Protein AF-A0A6B3EVM0-F1 (afdb_monomer)

Foldseek 3Di:
DPPLVVCVVVVHAAEAAAQQQLQVDPQQCNVVLCVVLVNDDDPPDDHSGRDHDHLVVLLVSLVVPHAYAYQFNRLAALVVQADPVSLVRGAQVSQVSSCVSNVNRRAEYAHRQQDDQDCPGPNNVSNVVSRHQWYGGPPDIDGHDD

Mean predicted aligned error: 2.75 Å

Sequence (146 aa):
EIAAAACEEAGVIGWFFVCTQFVDTPVAEQYDFAPAHRIKLVDENRPGERLAMTWEEIADLHRRGHVVTPHTASHALARTTLGAEDIAREVSEPKRLMDAVTGGSAPATAWLEGTNWSGESAADRAVAASGYRYVFGNTMVQRLPR

Structure (mmCIF, N/CA/C/O backbone):
data_AF-A0A6B3EVM0-F1
#
_entry.id   AF-A0A6B3EVM0-F1
#
loop_
_atom_site.group_PDB
_atom_site.id
_atom_site.type_symbol
_atom_site.label_atom_id
_atom_site.label_alt_id
_atom_site.label_comp_id
_atom_site.label_asym_id
_atom_site.label_entity_id
_atom_site.label_seq_id
_atom_site.pdbx_PDB_ins_code
_atom_site.Cartn_x
_atom_site.Cartn_y
_atom_site.Cartn_z
_atom_site.occupancy
_atom_site.B_iso_or_equiv
_atom_site.auth_seq_id
_atom_site.auth_comp_id
_atom_site.auth_asym_id
_atom_site.auth_atom_id
_atom_site.pdbx_PDB_model_num
ATOM 1 N N . GLU A 1 1 ? -10.060 -13.619 5.659 1.00 62.44 1 GLU A N 1
ATOM 2 C CA . GLU A 1 1 ? -10.491 -14.661 6.619 1.00 62.44 1 GLU A CA 1
ATOM 3 C C . GLU A 1 1 ? -9.751 -14.625 7.958 1.00 62.44 1 GLU A C 1
ATOM 5 O O . GLU A 1 1 ? -10.368 -14.224 8.929 1.00 62.44 1 GLU A O 1
ATOM 10 N N . ILE A 1 2 ? -8.452 -14.946 8.057 1.00 86.56 2 ILE A N 1
ATOM 11 C CA . ILE A 1 2 ? -7.800 -15.111 9.382 1.00 86.56 2 ILE A CA 1
ATOM 12 C C . ILE A 1 2 ? -7.586 -13.785 10.142 1.00 86.56 2 ILE A C 1
ATOM 14 O O . 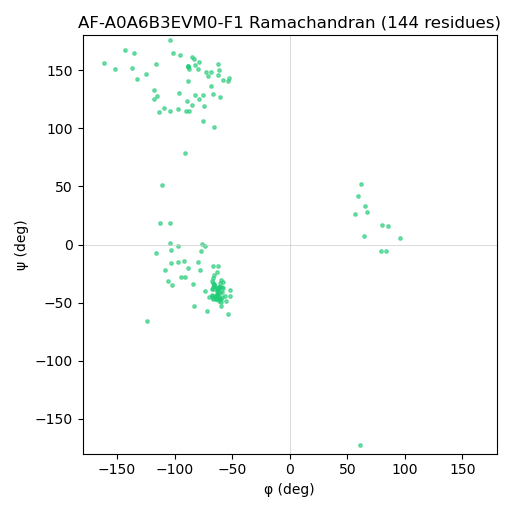ILE A 1 2 ? -8.061 -13.624 11.262 1.00 86.56 2 ILE A O 1
ATOM 18 N N . ALA A 1 3 ? -6.871 -12.824 9.548 1.00 93.50 3 ALA A N 1
ATOM 19 C CA . ALA A 1 3 ? -6.451 -11.614 10.266 1.00 93.50 3 ALA A CA 1
ATOM 20 C C . ALA A 1 3 ? -7.621 -10.690 10.655 1.00 93.50 3 ALA A C 1
ATOM 22 O O . ALA A 1 3 ? -7.625 -10.135 11.748 1.00 93.50 3 ALA A O 1
ATOM 23 N N . ALA A 1 4 ? -8.625 -10.553 9.784 1.00 95.75 4 ALA A N 1
ATOM 24 C CA . ALA A 1 4 ? -9.810 -9.742 10.067 1.00 95.75 4 ALA A CA 1
ATOM 25 C C . ALA A 1 4 ? -10.651 -10.330 11.206 1.00 95.75 4 ALA A C 1
ATOM 27 O O . ALA A 1 4 ? -10.958 -9.615 12.153 1.00 95.75 4 ALA A O 1
ATOM 28 N N . ALA A 1 5 ? -10.919 -11.640 11.174 1.00 95.62 5 ALA A N 1
ATOM 29 C CA . ALA A 1 5 ? -11.646 -12.315 12.246 1.00 95.62 5 ALA A CA 1
ATOM 30 C C . ALA A 1 5 ? -10.929 -12.175 13.599 1.00 95.62 5 ALA A C 1
ATOM 32 O O . ALA A 1 5 ? -11.567 -11.886 14.606 1.00 95.62 5 ALA A O 1
ATOM 33 N N . ALA A 1 6 ? -9.595 -12.290 13.622 1.00 97.38 6 ALA A N 1
ATOM 34 C CA . ALA A 1 6 ? -8.815 -12.074 14.839 1.00 97.38 6 ALA A CA 1
ATOM 35 C C . ALA A 1 6 ? -8.919 -10.628 15.362 1.00 97.38 6 ALA A C 1
ATOM 37 O O . ALA A 1 6 ? -9.010 -10.412 16.570 1.00 97.38 6 ALA A O 1
ATOM 38 N N . CYS A 1 7 ? -8.926 -9.626 14.473 1.00 98.00 7 CYS A N 1
ATOM 39 C CA . CYS A 1 7 ? -9.168 -8.236 14.865 1.00 98.00 7 CYS A CA 1
ATOM 40 C C . CYS A 1 7 ? -10.573 -8.045 15.455 1.00 98.00 7 CYS A C 1
ATOM 42 O O . CYS A 1 7 ? -10.716 -7.384 16.481 1.00 98.00 7 CYS A O 1
ATOM 44 N N . GLU A 1 8 ? -11.591 -8.637 14.833 1.00 97.62 8 GLU A N 1
ATOM 45 C CA . GLU A 1 8 ? -12.986 -8.565 15.278 1.00 97.62 8 GLU A CA 1
ATOM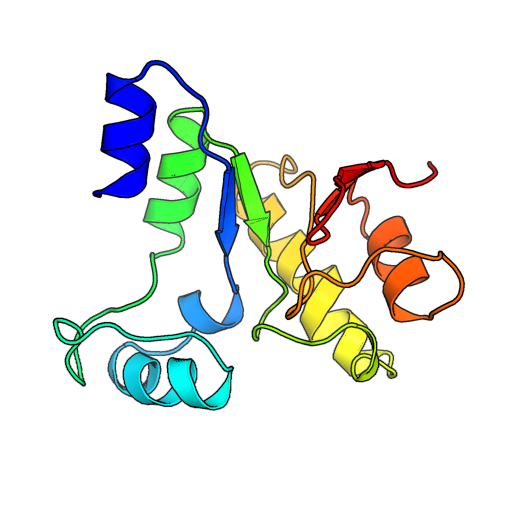 46 C C . GLU A 1 8 ? -13.187 -9.236 16.643 1.00 97.62 8 GLU A C 1
ATOM 48 O O . GLU A 1 8 ? -13.782 -8.633 17.534 1.00 97.62 8 GLU A O 1
ATOM 53 N N . GLU A 1 9 ? -12.627 -10.431 16.844 1.00 98.00 9 GLU A N 1
ATOM 54 C CA . GLU A 1 9 ? -12.649 -11.145 18.127 1.00 98.00 9 GLU A CA 1
ATOM 55 C C . GLU A 1 9 ? -11.964 -10.336 19.236 1.00 98.00 9 GLU A C 1
ATOM 57 O O . GLU A 1 9 ? -12.467 -10.248 20.357 1.00 98.00 9 GLU A O 1
ATOM 62 N N . ALA A 1 10 ? -10.844 -9.686 18.915 1.00 98.06 10 ALA A N 1
ATOM 63 C CA . ALA A 1 10 ? -10.131 -8.816 19.843 1.00 98.06 10 ALA A CA 1
ATOM 64 C C . ALA A 1 10 ? -10.785 -7.429 20.023 1.00 98.06 10 ALA A C 1
ATOM 66 O O . ALA A 1 10 ? -10.314 -6.640 20.845 1.00 98.06 10 ALA A O 1
ATOM 67 N N . GLY A 1 11 ? -11.842 -7.100 19.271 1.00 97.81 11 GLY A N 1
ATOM 68 C CA . GLY A 1 11 ? -12.512 -5.799 19.326 1.00 97.81 11 GLY A CA 1
ATOM 69 C C . GLY A 1 11 ? -11.658 -4.629 18.820 1.00 97.81 11 GLY A C 1
ATOM 70 O O . GLY A 1 11 ? -11.832 -3.499 19.280 1.00 97.81 11 GLY A O 1
ATOM 71 N N . VAL A 1 12 ? -10.720 -4.877 17.898 1.00 98.25 12 VAL A N 1
ATOM 72 C CA . VAL A 1 12 ? -9.804 -3.868 17.339 1.00 98.25 12 VAL A CA 1
ATOM 73 C C . VAL A 1 12 ? -10.018 -3.645 15.842 1.00 98.25 12 VAL A C 1
ATOM 75 O O . VAL A 1 12 ? -10.466 -4.517 15.102 1.00 98.25 12 VAL A O 1
ATOM 78 N N . ILE A 1 13 ? -9.642 -2.458 15.365 1.00 98.00 13 ILE A N 1
ATOM 79 C CA . ILE A 1 13 ? -9.670 -2.117 13.938 1.00 98.00 13 ILE A CA 1
ATOM 80 C C . ILE A 1 13 ? -8.350 -2.547 13.291 1.00 98.00 13 ILE A C 1
ATOM 82 O O . ILE A 1 13 ? -7.297 -1.979 13.583 1.00 98.00 13 ILE A O 1
ATOM 86 N N . GLY A 1 14 ? -8.415 -3.511 12.372 1.00 97.44 14 GLY A N 1
ATOM 87 C CA . GLY A 1 14 ? -7.291 -3.874 11.513 1.00 97.44 14 GLY A CA 1
ATOM 88 C C . GLY A 1 14 ? -6.986 -2.810 10.453 1.00 97.44 14 GLY A C 1
ATOM 89 O O . GLY A 1 14 ? -7.892 -2.162 9.922 1.00 97.44 14 GLY A O 1
ATOM 90 N N . TRP A 1 15 ? -5.699 -2.648 10.144 1.00 97.56 15 TRP A N 1
ATOM 91 C CA . TRP A 1 15 ? -5.200 -1.847 9.024 1.00 97.56 15 TRP A CA 1
ATOM 92 C C . TRP A 1 15 ? -4.545 -2.779 8.006 1.00 97.56 15 TRP A C 1
ATOM 94 O O . TRP A 1 15 ? -3.524 -3.399 8.297 1.00 97.56 15 TRP A O 1
ATOM 104 N N . PHE A 1 16 ? -5.133 -2.878 6.819 1.00 97.75 16 PHE A N 1
ATOM 105 C CA . PHE A 1 16 ? -4.722 -3.803 5.769 1.00 97.75 16 PHE A CA 1
ATOM 106 C C . PHE A 1 16 ? -4.085 -3.038 4.611 1.00 97.75 16 PHE A C 1
ATOM 108 O O . PHE A 1 16 ? -4.728 -2.214 3.957 1.00 97.75 16 PHE A O 1
ATOM 115 N N . PHE A 1 17 ? -2.809 -3.328 4.372 1.00 97.94 17 PHE A N 1
ATOM 116 C CA . PHE A 1 17 ? -1.994 -2.736 3.318 1.00 97.94 17 PHE A CA 1
ATOM 117 C C . PHE A 1 17 ? -1.976 -3.677 2.112 1.00 97.94 17 PHE A C 1
ATOM 119 O O . PHE A 1 17 ? -1.502 -4.807 2.213 1.00 97.94 17 PHE A O 1
ATOM 126 N N . VAL A 1 18 ? -2.517 -3.226 0.980 1.00 98.25 18 VAL A N 1
ATOM 127 C CA . VAL A 1 18 ? -2.795 -4.078 -0.186 1.00 98.25 18 VAL A CA 1
ATOM 128 C C . VAL A 1 18 ? -1.988 -3.629 -1.400 1.00 98.25 18 VAL A C 1
ATOM 130 O O . VAL A 1 18 ? -2.095 -2.482 -1.824 1.00 98.25 18 VAL A O 1
ATOM 133 N N . CYS A 1 19 ? -1.220 -4.541 -1.995 1.00 98.56 19 CYS A N 1
ATOM 134 C CA . CYS A 1 19 ? -0.587 -4.314 -3.296 1.00 98.56 19 CYS A CA 1
ATOM 135 C C . CYS A 1 19 ? -1.651 -4.445 -4.395 1.00 98.56 19 CYS A C 1
ATOM 137 O O . CYS A 1 19 ? -2.117 -5.552 -4.663 1.00 98.56 19 CYS A O 1
ATOM 139 N N . THR A 1 20 ? -2.083 -3.338 -5.004 1.00 98.62 20 THR A N 1
ATOM 140 C CA . THR A 1 20 ? -3.262 -3.351 -5.893 1.00 98.62 20 THR A CA 1
ATOM 141 C C . THR A 1 20 ? -3.038 -4.152 -7.174 1.00 98.62 20 THR A C 1
ATOM 143 O O . THR A 1 20 ? -3.949 -4.834 -7.623 1.00 98.62 20 THR A O 1
ATOM 146 N N . GLN A 1 21 ? -1.817 -4.173 -7.719 1.00 98.56 21 GLN A N 1
ATOM 147 C CA . GLN A 1 21 ? -1.513 -5.007 -8.885 1.00 98.56 21 GLN A CA 1
ATOM 148 C C . GLN A 1 21 ? -1.578 -6.499 -8.544 1.00 98.56 21 GLN A C 1
ATOM 150 O O . GLN A 1 21 ? -1.959 -7.300 -9.391 1.00 98.56 21 GLN A O 1
ATOM 155 N N . PHE A 1 22 ? -1.255 -6.890 -7.307 1.00 98.56 22 PHE A N 1
ATOM 156 C CA . PHE A 1 22 ? -1.344 -8.293 -6.902 1.00 98.56 22 PHE A CA 1
ATOM 157 C C . PHE A 1 22 ? -2.796 -8.791 -6.889 1.00 98.56 22 PHE A C 1
ATOM 159 O O . PHE A 1 22 ? -3.061 -9.930 -7.261 1.00 98.56 22 PHE A O 1
ATOM 166 N N . VAL A 1 23 ? -3.732 -7.911 -6.514 1.00 98.44 23 VAL A N 1
ATOM 167 C CA . VAL A 1 23 ? -5.182 -8.164 -6.564 1.00 98.44 23 VAL A CA 1
ATOM 168 C C . VAL A 1 23 ? -5.650 -8.385 -8.004 1.00 98.44 23 VAL A C 1
ATOM 170 O O . VAL A 1 23 ? -6.421 -9.308 -8.256 1.00 98.44 23 VAL A O 1
ATOM 173 N N . ASP A 1 24 ? -5.160 -7.572 -8.943 1.00 98.31 24 ASP A N 1
ATOM 174 C CA . ASP A 1 24 ? -5.519 -7.652 -10.367 1.00 98.31 24 ASP A CA 1
ATOM 175 C C . ASP A 1 24 ? -4.773 -8.756 -11.134 1.00 98.31 24 ASP A C 1
ATOM 177 O O . ASP A 1 24 ? -5.160 -9.117 -12.247 1.00 98.31 24 ASP A O 1
ATOM 181 N N . THR A 1 25 ? -3.703 -9.305 -10.556 1.00 98.56 25 THR A N 1
ATOM 182 C CA . THR A 1 25 ? -2.913 -10.364 -11.190 1.00 98.56 25 THR A CA 1
ATOM 183 C C . THR A 1 25 ? -3.755 -11.639 -11.304 1.00 98.56 25 THR A C 1
ATOM 185 O O . THR A 1 25 ? -4.310 -12.086 -10.292 1.00 98.56 25 THR A O 1
ATOM 188 N N . PRO A 1 26 ? -3.840 -12.274 -12.492 1.00 98.25 26 PRO A N 1
ATOM 189 C CA . PRO A 1 26 ? -4.551 -13.537 -12.659 1.00 98.25 26 PRO A CA 1
ATOM 190 C C . PRO A 1 26 ? -4.066 -14.596 -11.668 1.00 98.25 26 PRO A C 1
ATOM 192 O O . PRO A 1 26 ? -2.871 -14.733 -11.433 1.00 98.25 26 PRO A O 1
ATOM 195 N N . VAL A 1 27 ? -4.983 -15.399 -11.123 1.00 98.19 27 VAL A N 1
ATOM 196 C CA . VAL A 1 27 ? -4.667 -16.418 -10.100 1.00 98.19 27 VAL A CA 1
ATOM 197 C C . VAL A 1 27 ? -3.514 -17.342 -10.515 1.00 98.19 27 VAL A C 1
ATOM 199 O O . VAL A 1 27 ? -2.648 -17.647 -9.702 1.00 98.19 27 VAL A O 1
ATOM 202 N N . ALA A 1 28 ? -3.459 -17.735 -11.791 1.00 97.81 28 ALA A N 1
ATOM 203 C CA . ALA A 1 28 ? -2.390 -18.582 -12.320 1.00 97.81 28 ALA A CA 1
ATOM 204 C C . ALA A 1 28 ? -0.990 -17.935 -12.250 1.00 97.81 28 ALA A C 1
ATOM 206 O O . ALA A 1 28 ? 0.002 -18.653 -12.223 1.00 97.81 28 ALA A O 1
ATOM 207 N N . GLU A 1 29 ? -0.914 -16.605 -12.195 1.00 98.44 29 GLU A N 1
ATOM 208 C CA . GLU A 1 29 ? 0.323 -15.814 -12.188 1.00 98.44 29 GLU A CA 1
ATOM 209 C C . GLU A 1 29 ? 0.679 -15.290 -10.787 1.00 98.44 29 GLU A C 1
ATOM 211 O O . GLU A 1 29 ? 1.817 -14.896 -10.541 1.00 98.44 29 GLU A O 1
ATOM 216 N N . GLN A 1 30 ? -0.263 -15.309 -9.836 1.00 98.44 30 GLN A N 1
ATOM 217 C CA . GLN A 1 30 ? -0.063 -14.755 -8.490 1.00 98.44 30 GLN A CA 1
ATOM 218 C C . GLN A 1 30 ? 1.100 -15.415 -7.735 1.00 98.44 30 GLN A C 1
ATOM 220 O O . GLN A 1 30 ? 1.827 -14.739 -7.004 1.00 98.44 30 GLN A O 1
ATOM 225 N N . TYR A 1 31 ? 1.293 -16.723 -7.918 1.00 98.31 31 TYR A N 1
ATOM 226 C CA . TYR A 1 31 ? 2.376 -17.451 -7.256 1.00 98.31 31 TYR A CA 1
ATOM 227 C C . TYR A 1 31 ? 3.761 -16.954 -7.683 1.00 98.31 31 TYR A C 1
ATOM 229 O O . TYR A 1 31 ? 4.646 -16.847 -6.839 1.00 98.31 31 TYR A O 1
ATOM 237 N N . ASP A 1 32 ? 3.929 -16.591 -8.955 1.00 98.12 32 ASP A N 1
ATOM 238 C CA . ASP A 1 32 ? 5.190 -16.060 -9.485 1.00 98.12 32 ASP A CA 1
ATOM 239 C C . ASP A 1 32 ? 5.319 -14.551 -9.241 1.00 98.12 32 ASP A C 1
ATOM 241 O O . ASP A 1 32 ? 6.411 -14.050 -8.957 1.00 98.12 32 ASP A O 1
ATOM 245 N N . PHE A 1 33 ? 4.196 -13.827 -9.276 1.00 98.44 33 PHE A N 1
ATOM 246 C CA . PHE A 1 33 ? 4.135 -12.404 -8.956 1.00 98.44 33 P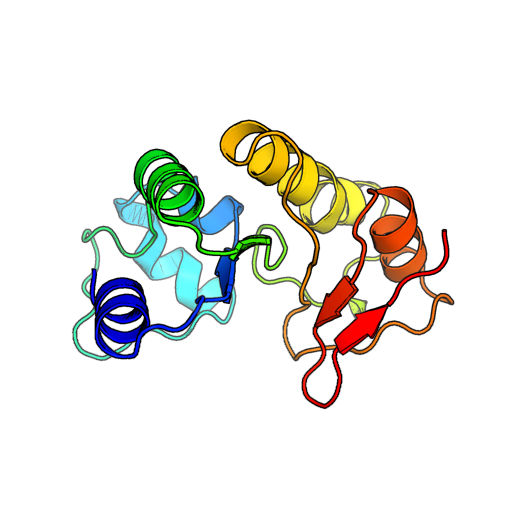HE A CA 1
ATOM 247 C C . PHE A 1 33 ? 4.696 -12.122 -7.561 1.00 98.44 33 PHE A C 1
ATOM 249 O 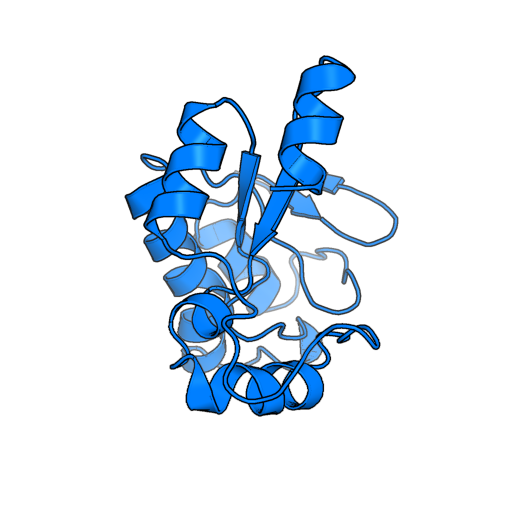O . PHE A 1 33 ? 5.539 -11.242 -7.391 1.00 98.44 33 PHE A O 1
ATOM 256 N N . ALA A 1 34 ? 4.258 -12.877 -6.551 1.00 98.31 34 ALA A N 1
ATOM 257 C CA . ALA A 1 34 ? 4.624 -12.612 -5.167 1.00 98.31 34 ALA A CA 1
ATOM 258 C C . ALA A 1 34 ? 6.154 -12.523 -4.939 1.00 98.31 34 ALA A C 1
ATOM 260 O O . ALA A 1 34 ? 6.628 -11.451 -4.548 1.00 98.31 34 ALA A O 1
ATOM 261 N N . PRO A 1 35 ? 6.968 -13.558 -5.225 1.00 97.69 35 PRO A N 1
ATOM 262 C CA . PRO A 1 35 ? 8.414 -13.487 -5.031 1.00 97.69 35 PRO A CA 1
ATOM 263 C C . PRO A 1 35 ? 9.097 -12.471 -5.958 1.00 97.69 35 PRO A C 1
ATOM 265 O O . PRO A 1 35 ? 10.035 -11.806 -5.511 1.00 97.69 35 PRO A O 1
ATOM 268 N N . ALA A 1 36 ? 8.619 -12.285 -7.197 1.00 97.88 36 ALA A N 1
ATOM 269 C CA . ALA A 1 36 ? 9.142 -11.260 -8.111 1.00 97.88 36 ALA A CA 1
ATOM 270 C C . ALA A 1 36 ? 8.998 -9.839 -7.536 1.00 97.88 36 ALA A C 1
ATOM 272 O O . ALA A 1 36 ? 9.850 -8.977 -7.755 1.00 97.88 36 ALA A O 1
ATOM 273 N N . HIS A 1 37 ? 7.966 -9.633 -6.720 1.00 97.81 37 HIS A N 1
ATOM 274 C CA . HIS A 1 37 ? 7.659 -8.388 -6.029 1.00 97.81 37 HIS A CA 1
ATOM 275 C C . HIS A 1 37 ? 8.014 -8.423 -4.534 1.00 97.81 37 HIS A C 1
ATOM 277 O O . HIS A 1 37 ? 7.548 -7.596 -3.757 1.00 97.81 37 HIS A O 1
ATOM 283 N N . ARG A 1 38 ? 8.869 -9.358 -4.090 1.00 97.50 38 ARG A N 1
ATOM 284 C CA . ARG A 1 38 ? 9.328 -9.485 -2.687 1.00 97.50 38 ARG A CA 1
ATOM 285 C C . ARG A 1 38 ? 8.191 -9.646 -1.665 1.00 97.50 38 ARG A C 1
ATOM 287 O O . ARG A 1 38 ? 8.356 -9.314 -0.492 1.00 97.50 38 ARG A O 1
ATOM 294 N N . ILE A 1 39 ? 7.052 -10.171 -2.095 1.00 97.31 39 ILE A N 1
ATOM 295 C CA . ILE A 1 39 ? 5.963 -10.619 -1.233 1.00 97.31 39 ILE A CA 1
ATOM 296 C C . ILE A 1 39 ? 6.296 -12.050 -0.812 1.00 97.31 39 ILE A C 1
ATOM 298 O O . ILE A 1 39 ? 6.481 -12.940 -1.643 1.00 97.31 39 ILE A O 1
ATOM 302 N N . LYS A 1 40 ? 6.431 -12.266 0.497 1.00 95.69 40 LYS A N 1
ATOM 303 C CA . LYS A 1 40 ? 6.811 -13.569 1.039 1.00 95.69 40 LYS A CA 1
ATOM 304 C C . LYS A 1 40 ? 5.605 -14.508 1.048 1.00 95.69 40 LYS A C 1
ATOM 306 O O . LYS A 1 40 ? 4.591 -14.190 1.661 1.00 95.69 40 LYS A O 1
ATOM 311 N N . LEU A 1 41 ? 5.766 -15.672 0.428 1.00 95.44 41 LEU A N 1
ATOM 312 C CA . LEU A 1 41 ? 4.837 -16.794 0.548 1.00 95.44 41 LEU A CA 1
ATOM 313 C C . LEU A 1 41 ? 5.211 -17.679 1.747 1.00 95.44 41 LEU A C 1
ATOM 315 O O . LEU A 1 41 ? 6.373 -17.717 2.166 1.00 95.44 41 LEU A O 1
ATOM 319 N N . VAL A 1 42 ? 4.218 -18.368 2.302 1.00 93.56 42 VAL A N 1
ATOM 320 C CA . VAL A 1 42 ? 4.378 -19.409 3.327 1.00 93.56 42 VAL A CA 1
ATOM 321 C C . VAL A 1 42 ? 4.261 -20.797 2.700 1.00 93.56 42 VAL A C 1
ATOM 323 O O . VAL A 1 42 ? 3.787 -20.937 1.571 1.00 93.56 42 VAL A O 1
ATOM 326 N N . ASP A 1 43 ? 4.691 -21.825 3.431 1.00 93.94 43 ASP A N 1
ATOM 327 C CA . ASP A 1 43 ? 4.775 -23.202 2.930 1.00 93.94 43 ASP A CA 1
ATOM 328 C C . ASP A 1 43 ? 3.415 -23.785 2.528 1.00 93.94 43 ASP A C 1
ATOM 330 O O . ASP A 1 43 ? 3.367 -24.764 1.786 1.00 93.94 43 ASP A O 1
ATOM 334 N N . GLU A 1 44 ? 2.308 -23.212 2.994 1.00 94.38 44 GLU A N 1
ATOM 335 C CA . GLU A 1 44 ? 0.945 -23.585 2.627 1.00 94.38 44 GLU A CA 1
ATOM 336 C C . GLU A 1 44 ? 0.518 -23.033 1.264 1.00 94.38 44 GLU A C 1
ATOM 338 O O . GLU A 1 44 ? -0.383 -23.598 0.653 1.00 94.38 44 GLU A O 1
ATOM 343 N N . ASN A 1 45 ? 1.153 -21.972 0.755 1.00 95.38 45 ASN A N 1
ATOM 344 C CA . ASN A 1 45 ? 0.793 -21.415 -0.545 1.00 95.38 45 ASN A CA 1
ATOM 345 C C . ASN A 1 45 ? 1.171 -22.384 -1.677 1.00 95.38 45 ASN A C 1
ATOM 347 O O . ASN A 1 45 ? 2.263 -22.967 -1.692 1.00 95.38 45 ASN A O 1
ATOM 351 N N . ARG A 1 46 ? 0.271 -22.553 -2.653 1.00 95.31 46 ARG A N 1
ATOM 352 C CA . ARG A 1 46 ? 0.478 -23.428 -3.816 1.00 95.31 46 ARG A CA 1
ATOM 353 C C . ARG A 1 46 ? 0.281 -22.671 -5.134 1.00 95.31 46 ARG A C 1
ATOM 355 O O . ARG A 1 46 ? -0.562 -21.776 -5.203 1.00 95.31 46 ARG A O 1
ATOM 362 N N . PRO A 1 47 ? 1.024 -23.030 -6.197 1.00 96.12 47 PRO A N 1
ATOM 363 C CA . PRO A 1 47 ? 0.761 -22.510 -7.535 1.00 96.12 47 PRO A CA 1
ATOM 364 C C . PRO A 1 47 ? -0.666 -22.821 -7.998 1.00 96.12 47 PRO A C 1
ATOM 366 O O . PRO A 1 47 ? -1.176 -23.913 -7.753 1.00 96.12 47 PRO A O 1
ATOM 369 N N . GLY A 1 48 ? -1.295 -21.872 -8.695 1.00 93.94 48 GLY A N 1
ATOM 370 C CA . GLY A 1 48 ? -2.663 -22.011 -9.209 1.00 93.94 48 GLY A CA 1
ATOM 371 C C . GLY A 1 48 ? -3.772 -21.781 -8.176 1.00 93.94 48 GLY A C 1
ATOM 372 O O . GLY A 1 48 ? -4.942 -21.741 -8.554 1.00 93.94 48 GLY A O 1
ATOM 373 N N . GLU A 1 49 ? -3.432 -21.588 -6.900 1.00 95.56 49 GLU A N 1
ATOM 374 C CA . GLU A 1 49 ? -4.370 -21.114 -5.884 1.00 95.56 49 GLU A CA 1
ATOM 375 C C . GLU A 1 49 ? -4.410 -19.586 -5.848 1.00 95.56 49 GLU A C 1
ATOM 377 O O . GLU A 1 49 ? -3.431 -18.904 -6.154 1.00 95.56 49 GLU A O 1
ATOM 382 N N . ARG A 1 50 ? -5.557 -19.031 -5.450 1.00 96.44 50 ARG A N 1
ATOM 383 C CA . ARG A 1 50 ? -5.698 -17.588 -5.256 1.00 96.44 50 ARG A CA 1
ATOM 384 C C . ARG A 1 50 ? -4.986 -17.179 -3.969 1.00 96.44 50 ARG A C 1
ATOM 386 O O . ARG A 1 50 ? -5.358 -17.626 -2.888 1.00 96.44 50 ARG A O 1
ATOM 393 N N . LEU A 1 51 ? -3.994 -16.307 -4.100 1.00 96.88 51 LEU A N 1
ATOM 394 C CA . LEU A 1 51 ? -3.148 -15.828 -3.007 1.00 96.88 51 LEU A CA 1
ATOM 395 C C . LEU A 1 51 ? -3.551 -14.426 -2.538 1.00 96.88 51 LEU A C 1
ATOM 397 O O . LEU A 1 51 ? -3.456 -14.122 -1.350 1.00 96.88 51 LEU A O 1
ATOM 401 N N . ALA A 1 52 ? -4.004 -13.572 -3.456 1.00 96.81 52 ALA A N 1
ATOM 402 C CA . ALA A 1 52 ? -4.465 -12.226 -3.141 1.00 96.81 52 ALA A CA 1
ATOM 403 C C . ALA A 1 52 ? -5.963 -12.196 -2.786 1.00 96.81 52 ALA A C 1
ATOM 405 O O . ALA A 1 52 ? -6.768 -13.011 -3.256 1.00 96.81 52 ALA A O 1
ATOM 406 N N . MET A 1 53 ? -6.348 -11.208 -1.975 1.00 96.62 53 MET A N 1
ATOM 407 C CA . MET A 1 53 ? -7.757 -10.858 -1.786 1.00 96.62 53 MET A CA 1
ATOM 408 C C . MET A 1 53 ? -8.378 -10.395 -3.107 1.00 96.62 53 MET A C 1
ATOM 410 O O . MET A 1 53 ? -7.669 -9.883 -3.968 1.00 96.62 53 MET A O 1
ATOM 414 N N . THR A 1 54 ? -9.695 -10.521 -3.254 1.00 97.62 54 THR A N 1
ATOM 415 C CA . THR A 1 54 ? -10.437 -9.858 -4.336 1.00 97.62 54 THR A CA 1
ATOM 416 C C . THR A 1 54 ? -10.811 -8.425 -3.950 1.00 97.62 54 THR A C 1
ATOM 418 O O . THR A 1 54 ? -10.876 -8.075 -2.770 1.00 97.62 54 THR A O 1
ATOM 421 N N . TRP A 1 55 ? -11.137 -7.589 -4.938 1.00 98.19 55 TRP A N 1
ATOM 422 C CA . TRP A 1 55 ? -11.687 -6.251 -4.684 1.00 98.19 55 TRP A CA 1
ATOM 423 C C . TRP A 1 55 ? -12.985 -6.271 -3.867 1.00 98.19 55 TRP A C 1
ATOM 425 O O . TRP A 1 55 ? -13.213 -5.366 -3.065 1.00 98.19 55 TRP A O 1
ATOM 435 N N . GLU A 1 56 ? -13.816 -7.304 -4.025 1.00 97.94 56 GLU A N 1
ATOM 436 C CA . GLU A 1 56 ? -15.034 -7.471 -3.226 1.00 97.94 56 GLU A CA 1
ATOM 437 C C . GLU A 1 56 ? -14.708 -7.758 -1.756 1.00 97.94 56 GLU A C 1
ATOM 439 O O . GLU A 1 56 ? -15.296 -7.135 -0.871 1.00 97.94 56 GLU A O 1
ATOM 444 N N . GLU A 1 57 ? -13.729 -8.628 -1.489 1.00 97.81 57 GLU A N 1
ATOM 445 C CA . GLU A 1 57 ? -13.255 -8.920 -0.131 1.00 97.81 57 GLU A CA 1
ATOM 446 C C . GLU A 1 57 ? -12.593 -7.684 0.513 1.00 97.81 57 GLU A C 1
ATOM 448 O O . GLU A 1 57 ? -12.749 -7.443 1.710 1.00 97.81 57 GLU A O 1
ATOM 453 N N . ILE A 1 58 ? -11.888 -6.855 -0.268 1.00 98.19 58 ILE A N 1
ATOM 454 C CA . ILE A 1 58 ? -11.305 -5.585 0.204 1.00 98.19 58 ILE A CA 1
ATOM 455 C C . ILE A 1 58 ? -12.404 -4.579 0.568 1.00 98.19 58 ILE A C 1
ATOM 457 O O . ILE A 1 58 ? -12.354 -3.961 1.634 1.00 98.19 58 ILE A O 1
ATOM 461 N N . ALA A 1 59 ? -13.416 -4.423 -0.289 1.00 98.12 59 ALA A N 1
ATOM 462 C CA . ALA A 1 59 ? -14.571 -3.577 0.001 1.00 98.12 59 ALA A CA 1
ATOM 463 C C . ALA A 1 59 ? -15.335 -4.082 1.235 1.00 98.12 59 ALA A C 1
ATOM 465 O O . ALA A 1 59 ? -15.820 -3.287 2.040 1.00 98.12 59 ALA A O 1
ATOM 466 N N . ASP A 1 60 ? -15.423 -5.401 1.409 1.00 97.69 60 ASP A N 1
ATOM 467 C CA . ASP A 1 60 ? -16.041 -6.017 2.575 1.00 97.69 60 ASP A CA 1
ATOM 468 C C . ASP A 1 60 ? -15.303 -5.712 3.881 1.00 97.69 60 ASP A C 1
ATOM 470 O O . ASP A 1 60 ? -15.938 -5.273 4.840 1.00 97.69 60 ASP A O 1
ATOM 474 N N . LEU A 1 61 ? -13.969 -5.841 3.905 1.00 97.56 61 LEU A N 1
ATOM 475 C CA . LEU A 1 61 ? -13.156 -5.424 5.055 1.00 97.56 61 LEU A CA 1
ATOM 476 C C . LEU A 1 61 ? -13.465 -3.983 5.460 1.00 97.56 61 LEU A C 1
ATOM 478 O O . LEU A 1 61 ? -13.640 -3.688 6.643 1.00 97.56 61 LEU A O 1
ATOM 482 N N . HIS A 1 62 ? -13.560 -3.089 4.475 1.00 97.94 62 HIS A N 1
ATOM 483 C CA . HIS A 1 62 ? -13.888 -1.699 4.743 1.00 97.94 62 HIS A CA 1
ATOM 484 C C . HIS A 1 62 ? -15.290 -1.535 5.345 1.00 97.94 62 HIS A C 1
ATOM 486 O O . HIS A 1 62 ? -15.446 -0.835 6.346 1.00 97.94 62 HIS A O 1
ATOM 492 N N . ARG A 1 63 ? -16.307 -2.211 4.790 1.00 97.44 63 ARG A N 1
ATOM 493 C CA . ARG A 1 63 ? -17.683 -2.180 5.323 1.00 97.44 63 ARG A CA 1
ATOM 494 C C . ARG A 1 63 ? -17.774 -2.708 6.752 1.00 97.44 63 ARG A C 1
ATOM 496 O O . ARG A 1 63 ? -18.576 -2.196 7.527 1.00 97.44 63 ARG A O 1
ATOM 503 N N . ARG A 1 64 ? -16.941 -3.687 7.111 1.00 97.12 64 ARG A N 1
ATOM 504 C CA . ARG A 1 64 ? -16.819 -4.211 8.481 1.00 97.12 64 ARG A CA 1
ATOM 505 C C . ARG A 1 64 ? -16.093 -3.261 9.444 1.00 97.12 64 ARG A C 1
ATOM 507 O O . ARG A 1 64 ? -15.993 -3.552 10.630 1.00 97.12 64 ARG A O 1
ATOM 514 N N . GLY A 1 65 ? -15.640 -2.100 8.969 1.00 96.88 65 GLY A N 1
ATOM 515 C CA . GLY A 1 65 ? -15.043 -1.044 9.788 1.00 96.88 65 GLY A CA 1
ATOM 516 C C . GLY A 1 65 ? -13.517 -1.083 9.848 1.00 96.88 65 GLY A C 1
ATOM 517 O O . GLY A 1 65 ? -12.920 -0.293 10.580 1.00 96.88 65 GLY A O 1
ATOM 518 N N . HIS A 1 66 ? -12.868 -1.964 9.084 1.00 98.19 66 HIS A N 1
ATOM 519 C CA . HIS A 1 66 ? -11.416 -1.980 8.971 1.00 98.19 66 HIS A CA 1
ATOM 520 C C . HIS A 1 66 ? -10.896 -0.891 8.029 1.00 98.19 66 HIS A C 1
ATOM 522 O O . HIS A 1 66 ? -11.590 -0.398 7.132 1.00 98.19 66 HIS A O 1
ATOM 528 N N . VAL A 1 67 ? -9.633 -0.513 8.224 1.00 98.06 67 VAL A N 1
ATOM 529 C CA . VAL A 1 67 ? -8.936 0.390 7.310 1.00 98.06 67 VAL A CA 1
ATOM 530 C C . VAL A 1 67 ? -8.263 -0.452 6.239 1.00 98.06 67 VAL A C 1
ATOM 532 O O . VAL A 1 67 ? -7.451 -1.318 6.549 1.00 98.06 67 VAL A O 1
ATOM 535 N N . VAL A 1 68 ? -8.574 -0.179 4.976 1.00 98.12 68 VAL A N 1
ATOM 536 C CA . VAL A 1 68 ? -7.888 -0.774 3.826 1.00 98.12 68 VAL A CA 1
ATOM 537 C C . VAL A 1 68 ? -7.221 0.337 3.034 1.00 98.12 68 VAL A C 1
ATOM 539 O O . VAL A 1 68 ? -7.791 1.410 2.823 1.00 98.12 68 VAL A O 1
ATOM 542 N N . THR A 1 69 ? -5.964 0.122 2.672 1.00 98.38 69 THR A N 1
ATOM 543 C CA . THR A 1 69 ? -5.125 1.161 2.090 1.00 98.38 69 THR A CA 1
ATOM 544 C C . THR A 1 69 ? -4.073 0.523 1.183 1.00 98.38 69 THR A C 1
ATOM 546 O O . THR A 1 69 ? -3.698 -0.630 1.403 1.00 98.38 69 THR A O 1
ATOM 549 N N . PRO A 1 70 ? -3.603 1.203 0.132 1.00 98.06 70 PRO A N 1
ATOM 550 C CA . PRO A 1 70 ? -2.642 0.603 -0.779 1.00 98.06 70 PRO A CA 1
ATOM 551 C C . PRO A 1 70 ? -1.246 0.492 -0.154 1.00 98.06 70 PRO A C 1
ATOM 553 O O . PRO A 1 70 ? -0.813 1.338 0.629 1.00 98.06 70 PRO A O 1
ATOM 556 N N . HIS A 1 71 ? -0.528 -0.548 -0.558 1.00 98.31 71 HIS A N 1
ATOM 557 C CA . HIS A 1 71 ? 0.887 -0.777 -0.293 1.00 98.31 71 HIS A CA 1
ATOM 558 C C . HIS A 1 71 ? 1.673 -0.643 -1.595 1.00 98.31 71 HIS A C 1
ATOM 560 O O . HIS A 1 71 ? 2.408 -1.550 -1.980 1.00 98.31 71 HIS A O 1
ATOM 566 N N . THR A 1 72 ? 1.454 0.468 -2.307 1.00 98.44 72 THR A N 1
ATOM 567 C CA . THR A 1 72 ? 1.760 0.633 -3.744 1.00 98.44 72 THR A CA 1
ATOM 568 C C . THR A 1 72 ? 0.993 -0.354 -4.638 1.00 98.44 72 THR A C 1
ATOM 570 O O . THR A 1 72 ? 0.092 -1.050 -4.157 1.00 98.44 72 THR A O 1
ATOM 573 N N . ALA A 1 73 ? 1.300 -0.408 -5.937 1.00 98.31 73 ALA A N 1
ATOM 574 C CA . ALA A 1 73 ? 0.705 -1.398 -6.828 1.00 98.31 73 ALA A CA 1
ATOM 575 C C . ALA A 1 73 ? 1.454 -2.723 -6.727 1.00 98.31 73 ALA A C 1
ATOM 577 O O . ALA A 1 73 ? 0.842 -3.760 -6.463 1.00 98.31 73 ALA A O 1
ATOM 578 N N . SER A 1 74 ? 2.775 -2.667 -6.896 1.00 98.06 74 SER A N 1
ATOM 579 C CA . SER A 1 74 ? 3.631 -3.830 -7.114 1.00 98.06 74 SER A CA 1
ATOM 580 C C . SER A 1 74 ? 4.585 -4.109 -5.947 1.00 98.06 74 SER A C 1
ATOM 582 O O . SER A 1 74 ? 5.612 -4.753 -6.153 1.00 98.06 74 SER A O 1
ATOM 584 N N . HIS A 1 75 ? 4.319 -3.568 -4.753 1.00 97.81 75 HIS A N 1
ATOM 585 C CA . HIS A 1 75 ? 5.244 -3.592 -3.610 1.00 97.81 75 HIS A CA 1
ATOM 586 C C . HIS A 1 75 ? 6.567 -2.846 -3.901 1.00 97.81 75 HIS A C 1
ATOM 588 O O . HIS A 1 75 ? 7.674 -3.366 -3.753 1.00 97.81 75 HIS A O 1
ATOM 594 N N . ALA A 1 76 ? 6.450 -1.604 -4.369 1.00 97.31 76 ALA A N 1
ATOM 595 C CA . ALA A 1 76 ? 7.557 -0.789 -4.848 1.00 97.31 76 ALA A CA 1
ATOM 596 C C . ALA A 1 76 ? 8.338 -0.073 -3.732 1.00 97.31 76 ALA A C 1
ATOM 598 O O . ALA A 1 76 ? 7.823 0.249 -2.657 1.00 97.31 76 ALA A O 1
ATOM 599 N N . LEU A 1 77 ? 9.606 0.230 -4.026 1.00 96.12 77 LEU A N 1
ATOM 600 C CA . LEU A 1 77 ? 10.470 1.065 -3.193 1.00 96.12 77 LEU A CA 1
ATOM 601 C C . LEU A 1 77 ? 10.309 2.541 -3.570 1.00 96.12 77 LEU A C 1
ATOM 603 O O . LEU A 1 77 ? 10.335 2.893 -4.752 1.00 96.12 77 LEU A O 1
ATOM 607 N N . ALA A 1 78 ? 10.302 3.429 -2.574 1.00 94.00 78 ALA A N 1
ATOM 608 C CA . ALA A 1 78 ? 10.312 4.873 -2.819 1.00 94.00 78 ALA A CA 1
ATOM 609 C C . ALA A 1 78 ? 11.516 5.302 -3.684 1.00 94.00 78 ALA A C 1
ATOM 611 O O . ALA A 1 78 ? 11.368 6.041 -4.653 1.00 94.00 78 ALA A O 1
ATOM 612 N N . ARG A 1 79 ? 12.716 4.775 -3.384 1.00 92.12 79 ARG A N 1
ATOM 613 C CA . ARG A 1 79 ? 13.978 5.145 -4.059 1.00 92.12 79 ARG A CA 1
ATOM 614 C C . ARG A 1 79 ? 14.075 4.740 -5.535 1.00 92.12 79 ARG A C 1
ATOM 616 O O . ARG A 1 79 ? 14.943 5.254 -6.230 1.00 92.12 79 ARG A O 1
ATOM 623 N N . THR A 1 80 ? 13.246 3.806 -6.003 1.00 90.38 80 THR A N 1
ATOM 624 C CA . THR A 1 80 ? 13.203 3.387 -7.418 1.00 90.38 80 THR A CA 1
ATOM 625 C C . THR A 1 80 ? 12.006 3.975 -8.160 1.00 90.38 80 THR A C 1
ATOM 627 O O . THR A 1 80 ? 11.907 3.807 -9.367 1.00 90.38 80 THR A O 1
ATOM 630 N N . THR A 1 81 ? 11.113 4.679 -7.462 1.00 88.38 81 THR A N 1
ATOM 631 C CA . THR A 1 81 ? 9.923 5.313 -8.040 1.00 88.38 81 THR A CA 1
ATOM 632 C C . THR A 1 81 ? 10.281 6.741 -8.451 1.00 88.38 81 THR A C 1
ATOM 634 O O . THR A 1 81 ? 10.049 7.699 -7.713 1.00 88.38 81 THR A O 1
ATOM 637 N N . LEU A 1 82 ? 10.957 6.876 -9.595 1.00 82.50 82 LEU A N 1
ATOM 638 C CA . LEU A 1 82 ? 11.632 8.121 -9.987 1.00 82.50 82 LEU A CA 1
ATOM 639 C C . LEU A 1 82 ? 10.897 8.888 -11.094 1.00 82.50 82 LEU A C 1
ATOM 641 O O . LEU A 1 82 ? 10.976 10.117 -11.133 1.00 82.50 82 LEU A O 1
ATOM 645 N N . GLY A 1 83 ? 10.205 8.180 -11.992 1.00 93.81 83 GLY A N 1
ATOM 646 C CA . GLY A 1 83 ? 9.519 8.763 -13.143 1.00 93.81 83 GLY A CA 1
ATOM 647 C C . GLY A 1 83 ? 8.036 9.042 -12.906 1.00 93.81 83 GLY A C 1
ATOM 648 O O . GLY A 1 83 ? 7.412 8.491 -12.004 1.00 93.81 83 GLY A O 1
ATOM 649 N N . ALA A 1 84 ? 7.446 9.875 -13.768 1.00 94.81 84 ALA A N 1
ATOM 650 C CA . ALA A 1 84 ? 6.012 10.165 -13.730 1.00 94.81 84 ALA A CA 1
ATOM 651 C C . ALA A 1 84 ? 5.151 8.906 -13.940 1.00 94.81 84 ALA A C 1
ATOM 653 O O . ALA A 1 84 ? 4.119 8.762 -13.294 1.00 94.81 84 ALA A O 1
ATOM 654 N N . GLU A 1 85 ? 5.592 7.988 -14.804 1.00 96.56 85 GLU A N 1
ATOM 655 C CA . GLU A 1 85 ? 4.907 6.713 -15.036 1.00 96.56 85 GLU A CA 1
ATOM 656 C C . GLU A 1 85 ? 4.974 5.798 -13.807 1.00 96.56 85 GLU A C 1
ATOM 658 O O . GLU A 1 85 ? 3.950 5.259 -13.394 1.00 96.56 85 GLU A O 1
ATOM 663 N N . ASP A 1 86 ? 6.145 5.687 -13.169 1.00 96.56 86 ASP A N 1
ATOM 664 C CA . ASP A 1 86 ? 6.291 4.914 -11.931 1.00 96.56 86 ASP A CA 1
ATOM 665 C C . ASP A 1 86 ? 5.434 5.502 -10.811 1.00 96.56 86 ASP A C 1
ATOM 667 O O . ASP A 1 86 ? 4.760 4.775 -10.094 1.00 96.56 86 ASP A O 1
ATOM 671 N N . ILE A 1 87 ? 5.416 6.828 -10.676 1.00 97.50 87 ILE A N 1
ATOM 672 C CA . ILE A 1 87 ? 4.579 7.523 -9.696 1.00 97.50 87 ILE A CA 1
ATOM 673 C C . ILE A 1 87 ? 3.096 7.260 -9.959 1.00 97.50 87 ILE A C 1
ATOM 675 O O . ILE A 1 87 ? 2.348 6.964 -9.026 1.00 97.50 87 ILE A O 1
ATOM 679 N N . ALA A 1 88 ? 2.658 7.367 -11.214 1.00 97.81 88 ALA A N 1
ATOM 680 C CA . ALA A 1 88 ? 1.276 7.093 -11.571 1.00 97.81 88 ALA A CA 1
ATOM 681 C C . ALA A 1 88 ? 0.910 5.651 -11.202 1.00 97.81 88 ALA A C 1
ATOM 683 O O . ALA A 1 88 ? -0.074 5.440 -10.497 1.00 97.81 88 ALA A O 1
ATOM 684 N N . ARG A 1 89 ? 1.745 4.687 -11.604 1.00 97.88 89 ARG A N 1
ATOM 685 C CA . ARG A 1 89 ? 1.535 3.257 -11.369 1.00 97.88 89 ARG A CA 1
ATOM 686 C C . ARG A 1 89 ? 1.579 2.882 -9.891 1.00 97.88 89 ARG A C 1
ATOM 688 O O . ARG A 1 89 ? 0.727 2.125 -9.457 1.00 97.88 89 ARG A O 1
ATOM 695 N N . GLU A 1 90 ? 2.534 3.393 -9.118 1.00 98.38 90 GLU A N 1
ATOM 696 C CA . GLU A 1 90 ? 2.787 2.930 -7.745 1.00 98.38 90 GLU A CA 1
ATOM 697 C C . GLU A 1 90 ? 2.127 3.782 -6.658 1.00 98.38 90 GLU A C 1
ATOM 699 O O . GLU A 1 90 ? 2.030 3.339 -5.514 1.00 98.38 90 GLU A O 1
ATOM 704 N N . VAL A 1 91 ? 1.669 4.995 -6.978 1.00 97.56 91 VAL A N 1
ATOM 705 C CA . VAL A 1 91 ? 1.127 5.936 -5.984 1.00 97.56 91 VAL A CA 1
ATOM 706 C C . VAL A 1 91 ? -0.283 6.378 -6.336 1.00 97.56 91 VAL A C 1
ATOM 708 O O . VAL A 1 91 ? -1.227 6.082 -5.602 1.00 97.56 91 VAL A O 1
ATOM 711 N N . SER A 1 92 ? -0.445 7.101 -7.443 1.00 97.31 92 SER A N 1
ATOM 712 C CA . SER A 1 92 ? -1.711 7.782 -7.728 1.00 97.31 92 SER A CA 1
ATOM 713 C C . SER A 1 92 ? -2.810 6.815 -8.165 1.00 97.31 92 SER A C 1
ATOM 715 O O . SER A 1 92 ? -3.951 6.946 -7.724 1.00 97.31 92 SER A O 1
ATOM 717 N N . GLU A 1 93 ? -2.481 5.812 -8.977 1.00 98.19 93 GLU A N 1
ATOM 718 C CA . GLU A 1 93 ? -3.451 4.816 -9.430 1.00 98.19 93 GLU A CA 1
ATOM 719 C C . GLU A 1 93 ? -3.898 3.869 -8.297 1.00 98.19 93 GLU A C 1
ATOM 721 O O . GLU A 1 93 ? -5.108 3.727 -8.099 1.00 98.19 93 GLU A O 1
ATOM 726 N N . PRO A 1 94 ? -3.001 3.315 -7.453 1.00 98.44 94 PRO A N 1
ATOM 727 C CA . PRO A 1 94 ? -3.404 2.530 -6.285 1.00 98.44 94 PRO A CA 1
ATOM 728 C C . PRO A 1 94 ? -4.294 3.311 -5.320 1.00 98.44 94 PRO A C 1
ATOM 730 O O . PRO A 1 94 ? -5.246 2.752 -4.771 1.00 98.44 94 PRO A O 1
ATOM 733 N N . LYS A 1 95 ? -4.031 4.615 -5.134 1.00 98.19 95 LYS A N 1
ATOM 734 C CA . LYS A 1 95 ? -4.918 5.499 -4.369 1.00 98.19 95 LYS A CA 1
ATOM 735 C C . LYS A 1 95 ? -6.310 5.546 -4.978 1.00 98.19 95 LYS A C 1
ATOM 737 O O . LYS A 1 95 ? -7.285 5.299 -4.276 1.00 98.19 95 LYS A O 1
ATOM 742 N N . ARG A 1 96 ? -6.397 5.841 -6.276 1.00 98.19 96 ARG A N 1
ATOM 743 C CA . ARG A 1 96 ? -7.661 5.970 -7.006 1.00 98.19 96 ARG A CA 1
ATOM 744 C C . ARG A 1 96 ? -8.488 4.685 -6.939 1.00 98.19 96 ARG A C 1
ATOM 746 O O . ARG A 1 96 ? -9.687 4.750 -6.677 1.00 98.19 96 ARG A O 1
ATOM 753 N N . LEU A 1 97 ? -7.856 3.530 -7.152 1.00 98.31 97 LEU A N 1
ATOM 754 C CA . LEU A 1 97 ? -8.512 2.221 -7.084 1.00 98.31 97 LEU A CA 1
ATOM 755 C C . LEU A 1 97 ? -9.026 1.924 -5.671 1.00 98.31 97 LEU A C 1
ATOM 757 O O . LEU A 1 97 ? -10.187 1.554 -5.502 1.00 98.31 97 LEU A O 1
ATOM 761 N N . MET A 1 98 ? -8.199 2.156 -4.647 1.00 98.12 98 MET A N 1
ATOM 762 C CA . MET A 1 98 ? -8.613 1.926 -3.263 1.00 98.12 98 MET A CA 1
ATOM 763 C C . MET A 1 98 ? -9.724 2.890 -2.827 1.00 98.12 98 MET A C 1
ATOM 765 O O . MET A 1 98 ? -10.660 2.498 -2.133 1.00 98.12 98 MET A O 1
ATOM 769 N N . ASP A 1 99 ? -9.677 4.149 -3.257 1.00 98.06 99 ASP A N 1
ATOM 770 C CA . ASP A 1 99 ? -10.746 5.115 -2.999 1.00 98.06 99 ASP A CA 1
ATOM 771 C C . ASP A 1 99 ? -12.069 4.702 -3.638 1.00 98.06 99 ASP A C 1
ATOM 773 O O . ASP A 1 99 ? -13.115 4.878 -3.017 1.00 98.06 99 ASP A O 1
ATOM 777 N N . ALA A 1 100 ? -12.044 4.123 -4.840 1.00 97.75 100 ALA A N 1
ATOM 778 C CA . ALA A 1 100 ? -13.257 3.671 -5.512 1.00 97.75 100 ALA A CA 1
ATOM 779 C C . ALA A 1 100 ? -14.000 2.591 -4.705 1.00 97.75 100 ALA A C 1
ATOM 781 O O . ALA A 1 100 ? -15.228 2.612 -4.651 1.00 97.75 100 ALA A O 1
ATOM 782 N N . VAL A 1 101 ? -13.274 1.690 -4.034 1.00 96.69 101 VAL A N 1
ATOM 783 C CA . VAL A 1 101 ? -13.877 0.620 -3.215 1.00 96.69 101 VAL A CA 1
ATOM 784 C C . VAL A 1 101 ? -14.151 1.035 -1.766 1.00 96.69 101 VAL A C 1
ATOM 786 O O . VAL A 1 101 ? -14.989 0.426 -1.104 1.00 96.69 101 VAL A O 1
ATOM 789 N N . THR A 1 102 ? -13.486 2.084 -1.272 1.00 95.75 102 THR A N 1
ATOM 790 C CA . THR A 1 102 ? -13.648 2.599 0.104 1.00 95.75 102 THR A CA 1
ATOM 791 C C . THR A 1 102 ? -14.475 3.881 0.208 1.00 95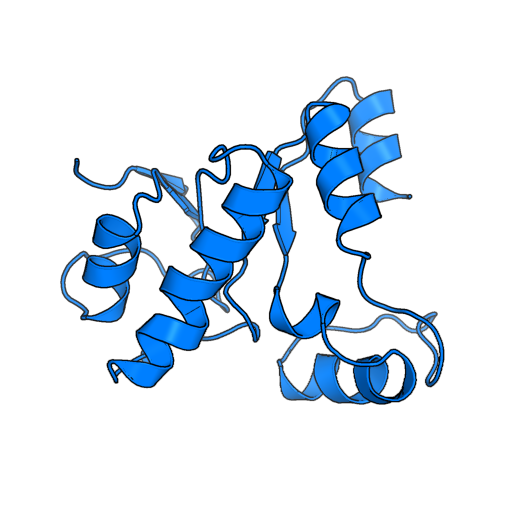.75 102 THR A C 1
ATOM 793 O O . THR A 1 102 ? -14.604 4.444 1.292 1.00 95.75 102 THR A O 1
ATOM 796 N N . GLY A 1 103 ? -14.998 4.405 -0.903 1.00 94.19 103 GLY A N 1
ATOM 797 C CA . GLY A 1 103 ? -15.693 5.695 -0.913 1.00 94.19 103 GLY A CA 1
ATOM 798 C C . GLY A 1 103 ? -14.783 6.888 -0.584 1.00 94.19 103 GLY A C 1
ATOM 799 O O . GLY A 1 103 ? -15.228 7.844 0.048 1.00 94.19 103 GLY A O 1
ATOM 800 N N . GLY A 1 104 ? -13.507 6.835 -0.982 1.00 90.00 104 GLY A N 1
ATOM 801 C CA . GLY A 1 104 ? -12.524 7.904 -0.761 1.00 90.00 104 GLY A CA 1
ATOM 802 C C . GLY A 1 104 ? -11.815 7.859 0.595 1.00 90.00 104 GLY A C 1
ATOM 803 O O . GLY A 1 104 ? -11.239 8.860 1.027 1.00 90.00 104 GLY A O 1
ATOM 804 N N . SER A 1 105 ? -11.887 6.729 1.302 1.00 87.81 105 SER A N 1
ATOM 805 C CA . SER A 1 105 ? -11.438 6.629 2.693 1.00 87.81 105 SER A CA 1
ATOM 806 C C . SER A 1 105 ? -10.021 6.073 2.860 1.00 87.81 105 SER A C 1
ATOM 808 O O . SER A 1 105 ? -9.546 6.031 3.992 1.00 87.81 105 SER A O 1
ATOM 810 N N . ALA A 1 106 ? -9.310 5.697 1.786 1.00 94.88 106 ALA A N 1
ATOM 811 C CA . ALA A 1 10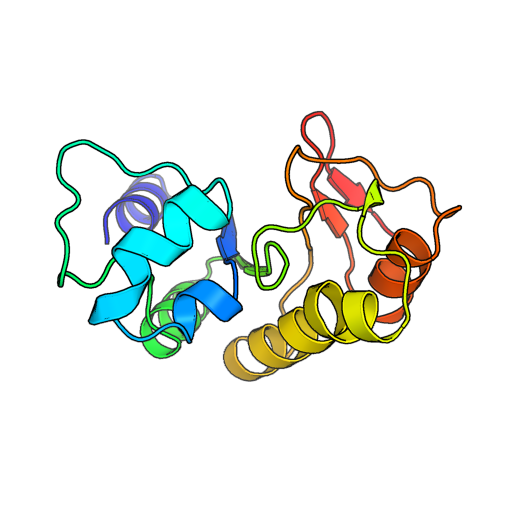6 ? -7.959 5.125 1.858 1.00 94.88 106 ALA A CA 1
ATOM 812 C C . ALA A 1 106 ? -6.948 6.160 2.398 1.00 94.88 106 ALA A C 1
ATOM 814 O O . ALA A 1 106 ? -6.532 7.067 1.667 1.00 94.88 106 ALA A O 1
ATOM 815 N N . PRO A 1 107 ? -6.553 6.098 3.684 1.00 96.75 107 PRO A N 1
ATOM 816 C CA . PRO A 1 107 ? -5.956 7.256 4.334 1.00 96.75 107 PRO A CA 1
ATOM 817 C C . PRO A 1 107 ? -4.433 7.277 4.232 1.00 96.75 107 PRO A C 1
ATOM 819 O O . PRO A 1 107 ? -3.831 8.300 4.555 1.00 96.75 107 PRO A O 1
ATOM 822 N N . ALA A 1 108 ? -3.802 6.168 3.852 1.00 97.88 108 ALA A N 1
ATOM 823 C CA . ALA A 1 108 ? -2.365 5.998 3.970 1.00 97.88 108 ALA A CA 1
ATOM 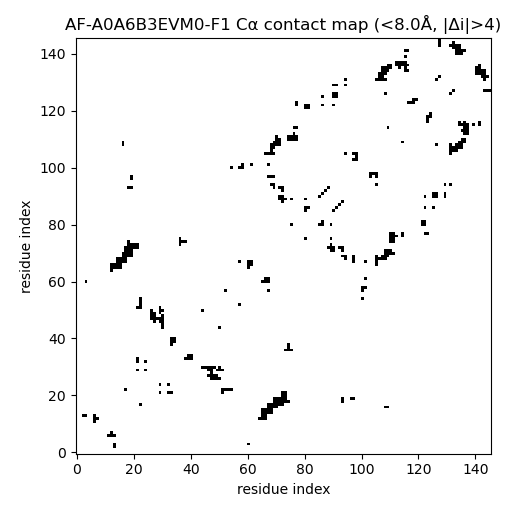824 C C . ALA A 1 108 ? -1.745 5.226 2.803 1.00 97.88 108 ALA A C 1
ATOM 826 O O . ALA A 1 108 ? -2.424 4.562 2.027 1.00 97.88 108 ALA A O 1
ATOM 827 N N . THR A 1 109 ? -0.428 5.260 2.712 1.00 97.94 109 THR A N 1
ATOM 828 C CA . THR A 1 109 ? 0.322 4.274 1.936 1.00 97.94 109 THR A CA 1
ATOM 829 C C . THR A 1 109 ? 1.528 3.814 2.739 1.00 97.94 109 THR A C 1
ATOM 831 O O . THR A 1 109 ? 1.905 4.444 3.733 1.00 97.94 109 THR A O 1
ATOM 834 N N . ALA A 1 110 ? 2.121 2.710 2.316 1.00 97.81 110 ALA A N 1
ATOM 835 C CA . ALA A 1 110 ? 3.410 2.249 2.794 1.00 97.81 110 ALA A CA 1
ATOM 836 C C . ALA A 1 110 ? 4.267 1.876 1.586 1.00 97.81 110 ALA A C 1
ATOM 838 O O . ALA A 1 110 ? 3.766 1.302 0.618 1.00 97.81 110 ALA A O 1
ATOM 839 N N . TRP A 1 111 ? 5.558 2.172 1.662 1.00 97.56 111 TRP A N 1
ATOM 840 C CA . TRP A 1 111 ? 6.544 1.702 0.693 1.00 97.56 111 TRP A CA 1
ATOM 841 C C . TRP A 1 111 ? 7.090 0.345 1.115 1.00 97.56 111 TRP A C 1
ATOM 843 O O . TRP A 1 111 ? 7.181 0.070 2.316 1.00 97.56 111 TRP A O 1
ATOM 853 N N . LEU A 1 112 ? 7.547 -0.467 0.160 1.00 96.38 112 LEU A N 1
ATOM 854 C CA . LEU A 1 112 ? 8.417 -1.593 0.489 1.00 96.38 112 LEU A CA 1
ATOM 855 C C . LEU A 1 112 ? 9.610 -1.087 1.326 1.00 96.38 112 LEU A C 1
ATOM 857 O O . LEU A 1 112 ? 10.111 0.025 1.130 1.00 96.38 112 LEU A O 1
ATOM 861 N N . GLU A 1 113 ? 10.031 -1.907 2.290 1.00 94.62 113 GLU A N 1
ATOM 862 C CA . GLU A 1 113 ? 11.036 -1.584 3.316 1.00 94.62 113 GLU A CA 1
ATOM 863 C C . GLU A 1 113 ? 10.622 -0.464 4.287 1.00 94.62 113 GLU A C 1
ATOM 865 O O . GLU A 1 113 ? 11.441 -0.058 5.106 1.00 94.62 113 GLU A O 1
ATOM 870 N N . GLY A 1 114 ? 9.373 0.019 4.247 1.00 94.69 114 GLY A N 1
ATOM 871 C CA . GLY A 1 114 ? 8.844 0.998 5.200 1.00 94.69 114 GLY A CA 1
ATOM 872 C C . GLY A 1 114 ? 9.627 2.308 5.204 1.00 94.69 114 GLY A C 1
ATOM 873 O O . GLY A 1 114 ? 9.934 2.842 6.271 1.00 94.69 114 GLY A O 1
ATOM 874 N N . THR A 1 115 ? 9.995 2.787 4.010 1.00 94.44 115 THR A N 1
ATOM 875 C CA . THR A 1 115 ? 10.745 4.038 3.838 1.00 94.44 115 THR A CA 1
ATOM 876 C C . THR A 1 115 ? 9.941 5.216 4.390 1.00 94.44 115 THR A C 1
ATOM 878 O O . THR A 1 115 ? 8.791 5.421 4.003 1.00 94.44 115 THR A O 1
ATOM 881 N N . ASN A 1 116 ? 10.562 5.992 5.282 1.00 93.62 116 ASN A N 1
ATOM 882 C CA . ASN A 1 116 ? 9.966 7.200 5.848 1.00 93.62 116 ASN A CA 1
ATOM 883 C C . ASN A 1 116 ? 9.835 8.298 4.783 1.00 93.62 116 ASN A C 1
ATOM 885 O O . ASN A 1 116 ? 10.682 8.430 3.900 1.00 93.62 116 ASN A O 1
ATOM 889 N N . TRP A 1 117 ? 8.803 9.122 4.919 1.00 95.12 117 TRP A N 1
ATOM 890 C CA . TRP A 1 117 ? 8.574 10.298 4.086 1.00 95.12 117 TRP A CA 1
ATOM 891 C C . TRP A 1 117 ? 9.535 11.429 4.479 1.00 95.12 117 TRP A C 1
ATOM 893 O O . TRP A 1 117 ? 9.599 11.787 5.660 1.00 95.12 117 TRP A O 1
ATOM 903 N N . SER A 1 118 ? 10.255 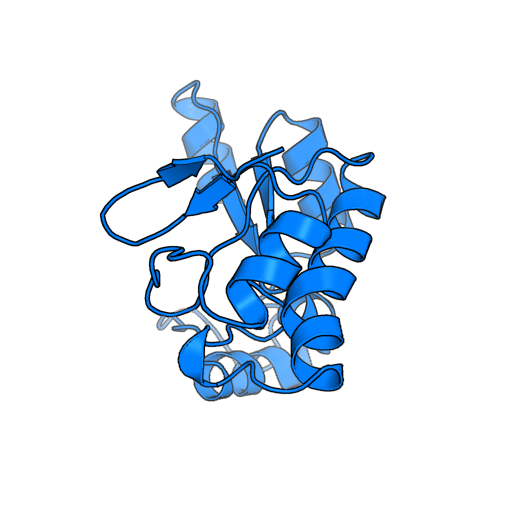12.016 3.517 1.00 93.44 118 SER A N 1
ATOM 904 C CA . SER A 1 118 ? 11.079 13.219 3.743 1.00 93.44 118 SER A CA 1
ATOM 905 C C . SER A 1 118 ? 10.500 14.478 3.095 1.00 93.44 118 SER A C 1
ATOM 907 O O . SER A 1 118 ? 10.818 15.587 3.514 1.00 93.44 118 SER A O 1
ATOM 909 N N . GLY A 1 119 ? 9.648 14.320 2.077 1.00 93.81 119 GLY A N 1
ATOM 910 C CA . GLY A 1 119 ? 9.090 15.429 1.293 1.00 93.81 119 GLY A CA 1
ATOM 911 C C . GLY A 1 119 ? 10.008 15.914 0.166 1.00 93.81 119 GLY A C 1
ATOM 912 O O . GLY A 1 119 ? 9.611 16.746 -0.654 1.00 93.81 119 GLY A O 1
ATOM 913 N N . GLU A 1 120 ? 11.226 15.381 0.083 1.00 92.25 120 GLU A N 1
ATOM 914 C CA . GLU A 1 120 ? 12.262 15.855 -0.838 1.00 92.25 120 GLU A CA 1
ATOM 915 C C . GLU A 1 120 ? 12.223 15.130 -2.186 1.00 92.25 120 GLU A C 1
ATOM 917 O O . GLU A 1 120 ? 12.590 15.698 -3.221 1.00 92.25 120 GLU A O 1
ATOM 922 N N . SER A 1 121 ? 11.741 13.886 -2.208 1.00 92.75 121 SER A N 1
ATOM 923 C CA . SER A 1 121 ? 11.671 13.077 -3.423 1.00 92.75 121 SER A CA 1
ATOM 924 C C . SER A 1 121 ? 10.419 13.375 -4.260 1.00 92.75 121 SER A C 1
ATOM 926 O O . SER A 1 121 ? 9.419 13.914 -3.778 1.00 92.75 121 SER A O 1
ATOM 928 N N . ALA A 1 122 ? 10.462 13.023 -5.549 1.00 92.31 122 ALA A N 1
ATOM 929 C CA . ALA A 1 122 ? 9.283 13.103 -6.413 1.00 92.31 122 ALA A CA 1
ATOM 930 C C . ALA A 1 122 ? 8.163 12.168 -5.922 1.00 92.31 122 ALA A C 1
ATOM 932 O O . ALA A 1 122 ? 7.003 12.575 -5.891 1.00 92.31 122 ALA A O 1
ATOM 933 N N . ALA A 1 123 ? 8.527 10.967 -5.460 1.00 93.06 123 ALA A N 1
ATOM 934 C CA . ALA A 1 123 ? 7.611 10.009 -4.854 1.00 93.06 123 ALA A CA 1
ATOM 935 C C . ALA A 1 123 ? 6.916 10.584 -3.607 1.00 93.06 123 ALA A C 1
ATOM 937 O O . ALA A 1 123 ? 5.693 10.535 -3.510 1.00 93.06 123 ALA A O 1
ATOM 938 N N . ASP A 1 124 ? 7.659 11.213 -2.694 1.00 94.94 124 ASP A N 1
ATOM 939 C CA . ASP A 1 124 ? 7.093 11.816 -1.480 1.00 94.94 124 ASP A CA 1
ATOM 940 C C . ASP A 1 124 ? 6.100 12.937 -1.777 1.00 94.94 124 ASP A C 1
ATOM 942 O O . ASP A 1 124 ? 5.033 13.015 -1.157 1.00 94.94 124 ASP A O 1
ATOM 946 N N . ARG A 1 125 ? 6.438 13.807 -2.736 1.00 94.75 125 ARG A N 1
ATOM 947 C CA . ARG A 1 125 ? 5.526 14.859 -3.194 1.00 94.75 125 ARG A CA 1
ATOM 948 C C . ARG A 1 125 ? 4.279 14.267 -3.835 1.00 94.75 125 ARG A C 1
ATOM 950 O O . ARG A 1 125 ? 3.188 14.766 -3.586 1.00 94.75 125 ARG A O 1
ATOM 957 N N . ALA A 1 126 ? 4.423 13.202 -4.618 1.00 95.00 126 ALA A N 1
ATOM 958 C CA . ALA A 1 126 ? 3.294 12.537 -5.250 1.00 95.00 126 ALA A CA 1
ATOM 959 C C . ALA A 1 126 ? 2.368 11.849 -4.242 1.00 95.00 126 ALA A C 1
ATOM 961 O O . ALA A 1 126 ? 1.149 11.895 -4.405 1.00 95.00 126 ALA A O 1
ATOM 962 N N . VAL A 1 127 ? 2.918 11.260 -3.178 1.00 96.50 127 VAL A N 1
ATOM 963 C CA . VAL A 1 127 ? 2.121 10.695 -2.083 1.00 96.50 127 VAL A CA 1
ATOM 964 C C . VAL A 1 127 ? 1.286 11.795 -1.418 1.00 96.50 127 VAL A C 1
ATOM 966 O O . VAL A 1 127 ? 0.074 11.640 -1.284 1.00 96.50 127 VAL A O 1
ATOM 969 N N . ALA A 1 128 ? 1.886 12.937 -1.072 1.00 96.06 128 ALA A N 1
ATOM 970 C CA . ALA A 1 128 ? 1.127 14.062 -0.519 1.00 96.06 128 ALA A CA 1
ATOM 971 C C . ALA A 1 128 ? 0.068 14.586 -1.512 1.00 96.06 128 ALA A C 1
ATOM 973 O O . ALA A 1 128 ? -1.100 14.734 -1.159 1.00 96.06 128 ALA A O 1
ATOM 974 N N . ALA A 1 129 ? 0.445 14.782 -2.779 1.00 95.81 129 ALA A N 1
ATOM 975 C CA . ALA A 1 129 ? -0.444 15.297 -3.822 1.00 95.81 129 ALA A CA 1
ATOM 976 C C . ALA A 1 129 ? -1.609 14.352 -4.172 1.00 95.81 129 ALA A C 1
ATOM 978 O O . ALA A 1 129 ? -2.660 14.818 -4.602 1.00 95.81 129 ALA A O 1
ATOM 979 N N . SER A 1 130 ? -1.457 13.041 -3.959 1.00 95.56 130 SER A N 1
ATOM 980 C CA . SER A 1 130 ? -2.520 12.048 -4.188 1.00 95.56 130 SER A CA 1
ATOM 981 C C . SER A 1 130 ? -3.587 12.047 -3.080 1.00 95.56 130 SER A C 1
ATOM 983 O O . SER A 1 130 ? -4.534 11.266 -3.128 1.00 95.56 130 SER A O 1
ATOM 985 N N . GLY A 1 131 ? -3.455 12.908 -2.064 1.00 94.88 131 GLY A N 1
ATOM 986 C CA . GLY A 1 131 ? -4.450 13.062 -1.003 1.00 94.88 131 GLY A CA 1
ATOM 987 C C . GLY A 1 131 ? -4.377 11.991 0.086 1.00 94.88 131 GLY A C 1
ATOM 988 O O . GLY A 1 131 ? -5.326 11.831 0.858 1.00 94.88 131 GLY A O 1
ATOM 989 N N . TYR A 1 132 ? -3.266 11.254 0.179 1.00 97.44 132 TYR A N 1
ATOM 990 C CA . TYR A 1 132 ? -2.992 10.458 1.372 1.00 97.44 132 TYR A CA 1
ATOM 991 C C . TYR A 1 132 ? -2.852 11.379 2.590 1.00 97.44 132 TYR A C 1
ATOM 993 O O . TYR A 1 132 ? -2.341 12.493 2.506 1.00 97.44 132 TYR A O 1
ATOM 1001 N N . ARG A 1 133 ? -3.295 10.903 3.754 1.00 97.38 133 ARG A N 1
ATOM 1002 C CA . ARG A 1 133 ? -3.132 11.603 5.037 1.00 97.38 133 ARG A CA 1
ATOM 1003 C C . ARG A 1 133 ? -1.890 11.137 5.785 1.00 97.38 133 ARG A C 1
ATOM 1005 O O . ARG A 1 133 ? -1.336 11.914 6.565 1.00 97.38 133 ARG A O 1
ATOM 1012 N N . TYR A 1 134 ? -1.476 9.891 5.560 1.00 98.00 134 TYR A N 1
ATOM 1013 C CA . TYR A 1 134 ? -0.370 9.269 6.277 1.00 98.00 134 TYR A CA 1
ATOM 1014 C C . TYR A 1 134 ? 0.574 8.475 5.369 1.00 98.00 134 TYR A C 1
ATOM 1016 O O . TYR A 1 134 ? 0.154 7.902 4.365 1.00 98.00 134 TYR A O 1
ATOM 1024 N N . VAL A 1 135 ? 1.835 8.375 5.784 1.00 97.62 135 VAL A N 1
ATOM 1025 C CA . VAL A 1 135 ? 2.782 7.353 5.317 1.00 97.62 135 VAL A CA 1
ATOM 1026 C C . VAL A 1 135 ? 3.153 6.470 6.496 1.00 97.62 135 VAL A C 1
ATOM 1028 O O . VAL A 1 135 ? 3.539 6.969 7.555 1.00 97.62 135 VAL A O 1
ATOM 1031 N N . PHE A 1 136 ? 3.020 5.161 6.314 1.00 97.50 136 PHE A N 1
ATOM 1032 C CA . PHE A 1 136 ? 3.499 4.165 7.263 1.00 97.50 136 PHE A CA 1
ATOM 1033 C C . PHE A 1 136 ? 4.932 3.778 6.902 1.00 97.50 136 PHE A C 1
ATOM 1035 O O . PHE A 1 136 ? 5.184 3.207 5.839 1.00 97.50 136 PHE A O 1
ATOM 1042 N N . GLY A 1 137 ? 5.861 4.103 7.799 1.00 95.19 137 GLY A N 1
ATOM 1043 C CA . GLY A 1 137 ? 7.225 3.591 7.790 1.00 95.19 137 GLY A CA 1
ATOM 1044 C C . GLY A 1 137 ? 7.423 2.524 8.867 1.00 95.19 137 GLY A C 1
ATOM 1045 O O . GLY A 1 137 ? 6.537 2.266 9.681 1.00 95.19 137 GLY A O 1
ATOM 1046 N N . ASN A 1 138 ? 8.610 1.918 8.916 1.00 92.88 138 ASN A N 1
ATOM 1047 C CA . ASN A 1 138 ? 8.891 0.848 9.888 1.00 92.88 138 ASN A CA 1
ATOM 1048 C C . ASN A 1 138 ? 8.909 1.327 11.346 1.00 92.88 138 ASN A C 1
ATOM 1050 O O . ASN A 1 138 ? 8.667 0.537 12.254 1.00 92.88 138 ASN A O 1
ATOM 1054 N N . THR A 1 139 ? 9.255 2.594 11.586 1.00 93.56 139 THR A N 1
ATOM 1055 C CA . THR A 1 139 ? 9.463 3.127 12.943 1.00 93.56 139 THR A CA 1
ATOM 1056 C C . THR A 1 139 ? 8.468 4.212 13.334 1.00 93.56 139 THR A C 1
ATOM 1058 O O . THR A 1 139 ? 8.466 4.643 14.486 1.00 93.56 139 THR A O 1
ATOM 1061 N N . MET A 1 140 ? 7.627 4.669 12.403 1.00 95.19 140 MET A N 1
ATOM 1062 C CA . MET A 1 140 ? 6.658 5.734 12.650 1.00 95.19 140 MET A CA 1
ATOM 1063 C C . MET A 1 140 ? 5.541 5.764 11.606 1.00 95.19 140 MET A C 1
ATOM 1065 O O . MET A 1 140 ? 5.716 5.358 10.459 1.00 95.19 140 MET A O 1
ATOM 1069 N N . VAL A 1 141 ? 4.408 6.339 12.006 1.00 97.31 141 VAL A N 1
ATOM 1070 C CA . VAL A 1 141 ? 3.344 6.772 11.097 1.00 97.31 141 VAL A CA 1
ATOM 1071 C C . VAL A 1 141 ? 3.431 8.286 10.970 1.00 97.31 141 VAL A C 1
ATOM 1073 O O . VAL A 1 141 ? 3.240 9.012 11.947 1.00 97.31 141 VAL A O 1
ATOM 1076 N N . GLN A 1 142 ? 3.740 8.774 9.775 1.00 97.56 142 GLN A N 1
ATOM 1077 C CA . GLN A 1 142 ? 3.924 10.198 9.516 1.00 97.56 142 GLN A CA 1
ATOM 1078 C C . GLN A 1 142 ? 2.644 10.799 8.962 1.00 97.56 142 GLN A C 1
ATOM 1080 O O . GLN A 1 142 ? 2.073 10.283 8.005 1.00 97.56 142 GLN A O 1
ATOM 1085 N N . ARG A 1 143 ? 2.207 11.919 9.538 1.00 97.56 143 ARG A N 1
ATOM 1086 C CA . ARG A 1 143 ? 1.131 12.734 8.972 1.00 97.56 143 ARG A CA 1
ATOM 1087 C C . ARG A 1 143 ? 1.699 13.643 7.890 1.00 97.56 143 ARG A C 1
ATOM 1089 O O . ARG A 1 143 ? 2.657 14.367 8.145 1.00 97.56 143 ARG A O 1
ATOM 1096 N N . LEU A 1 144 ? 1.076 13.626 6.720 1.00 96.69 144 LEU A N 1
ATOM 1097 C CA . LEU A 1 144 ? 1.497 14.435 5.581 1.00 96.69 144 LEU A CA 1
ATOM 1098 C C . LEU A 1 144 ? 1.005 15.888 5.710 1.00 96.69 144 LEU A C 1
ATOM 1100 O O . LEU A 1 144 ? -0.028 16.131 6.354 1.00 96.69 144 LEU A O 1
ATOM 1104 N N . PRO A 1 145 ? 1.737 16.865 5.139 1.00 90.44 145 PRO A N 1
ATOM 1105 C CA . PRO A 1 145 ? 1.259 18.240 5.040 1.00 90.44 145 PRO A CA 1
ATOM 1106 C C . PRO A 1 145 ? -0.023 18.304 4.197 1.00 90.44 145 PRO A C 1
ATOM 1108 O O . PRO A 1 145 ? -0.241 17.465 3.324 1.00 90.44 145 PRO A O 1
ATOM 1111 N N . ARG A 1 146 ? -0.882 19.280 4.508 1.00 72.38 146 ARG A N 1
ATOM 1112 C CA . ARG A 1 146 ? -2.104 19.561 3.743 1.00 72.38 146 ARG A CA 1
ATOM 1113 C C . ARG A 1 146 ? -1.809 20.452 2.550 1.00 72.38 146 ARG A C 1
ATOM 1115 O O . ARG A 1 146 ? -0.935 21.332 2.713 1.00 72.38 146 AR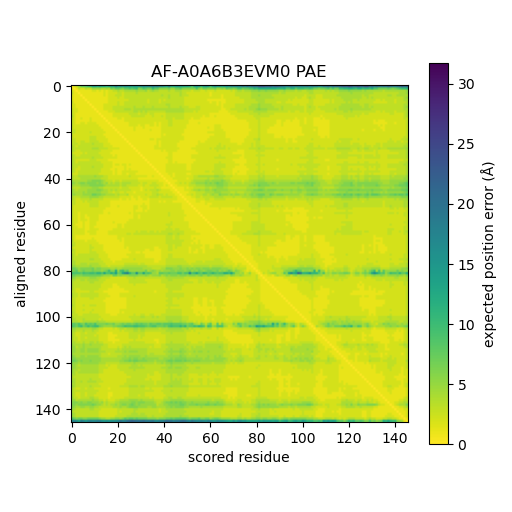G A O 1
#

Nearest PDB structures (foldseek):
  5jmu-assembly1_A  TM=6.105E-01  e=5.733E-04  Agathobacter rectalis ATCC 33656
  5wu7-assembly2_B  TM=6.820E-01  e=8.954E-02  Pyrococcus horikoshii OT3
  5wu7-assembly1_A  TM=6.648E-01  e=3.059E-01  Pyrococcus horikoshii OT3
  3n98-assembly1_A  TM=4.929E-01  e=5.186E-02  Thermococcus kodakarensis
  1ufa-assembly1_A  TM=4.922E-01  e=2.328E-01  Thermus thermophilus

Solvent-accessible surface area (backbone atoms only — not comparable to full-atom values): 8025 Å² total; per-residue (Å²): 116,70,69,61,50,54,24,57,77,70,73,48,76,46,78,46,72,38,36,47,46,50,46,72,40,55,40,76,48,33,56,60,48,30,61,78,37,74,41,86,80,58,93,85,66,54,79,64,44,78,80,57,62,48,71,67,57,51,31,46,44,37,74,75,63,29,48,51,25,28,22,19,15,63,41,44,46,61,92,76,31,75,49,71,67,45,34,40,53,38,43,45,46,23,48,53,57,41,16,70,56,48,79,66,59,34,46,36,36,31,34,42,91,25,56,69,82,82,62,79,48,70,41,40,44,47,44,39,74,60,64,34,48,30,42,40,25,78,89,49,75,45,75,49,77,132

Radius of gyration: 15.04 Å; Cα contacts (8 Å, |Δi|>4): 243; chains: 1; bounding box: 32×43×35 Å

pLDDT: mean 95.94, std 4.26, range [62.44, 98.62]

Secondary structure (DSSP, 8-state):
-HHHHHHHHTT---EEEE-HHHHHS-HHHHHHHHHHTTPPPPTT--TTS--SPPHHHHHHHHHTT-EEEE-TTT---GGG--SHHHHIIIIIHHHHHHHHHHTS---EEE-GGGPPP-S-SHHHHHHHHTT-SEEE-SS-EEEPP-